Protein AF-A0A8B8PL65-F1 (afdb_monomer)

Secondary structure (DSSP, 8-state):
------THHHHHHHHHHHHHHHHHHHHHH------------------------------------HHHHHHHHHHHHHHHHHHHHHHHHHHHHHHHHHHHHHH-TT---TT--HHHHHHHHHHHHHHHHHHHHHHHHHHHHHHHHHHHHHHHHHHHHHHHHHHHHHHHS--

Solvent-accessible surface area (backbone atoms only — not comparable to full-atom values): 10670 Å² total; per-residue (Å²): 140,77,88,74,77,60,69,74,67,55,54,54,56,52,51,50,52,52,50,52,52,52,56,54,56,56,63,71,76,70,72,84,89,79,84,90,83,88,83,90,82,82,84,87,84,87,79,86,74,89,72,90,68,91,74,79,86,71,86,70,91,67,92,72,59,77,66,60,58,56,51,51,48,55,53,48,51,54,51,51,52,50,53,51,52,52,50,54,53,53,48,55,52,50,53,50,52,51,53,52,40,73,71,35,84,86,60,81,55,98,79,64,48,73,69,52,47,54,50,52,43,52,53,49,51,55,52,50,50,54,50,50,52,54,51,49,54,50,50,53,52,52,50,52,52,50,52,55,49,50,52,54,52,48,55,51,52,52,55,51,52,54,50,57,55,56,68,63,74,77,117

Radius of gyration: 36.2 Å; Cα contacts (8 Å, |Δi|>4): 16; chains: 1; bounding box: 86×48×106 Å

Foldseek 3Di:
DDPPPDPVVVVVVVVVVVVVVVVVVVVVPPDDDDDDDDDDDDDDDDDDDPPPDDDDPPPDPDPDDPVVVVVCVVVVVVVVVVVVVVVVVVVVVVVVLVVLLVPQPVNPDPDQDSVNSVVSSVVSVVVVVVVVVVVVVVVVVVVVVVVVVVVVVVVVVVVVVVVVVVVVVPD

Structure (mmCIF, N/CA/C/O backbo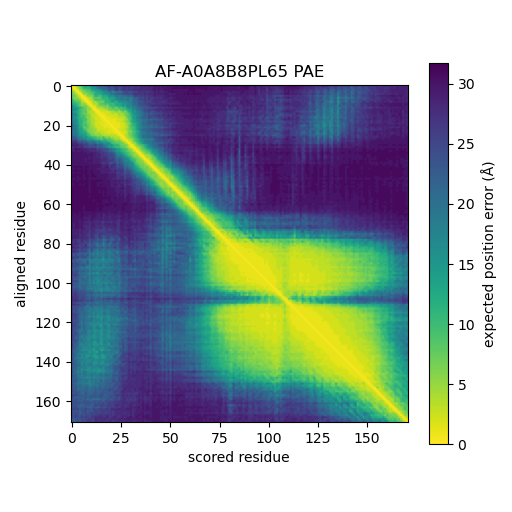ne):
data_AF-A0A8B8PL65-F1
#
_entry.id   AF-A0A8B8PL65-F1
#
loop_
_atom_site.group_PDB
_atom_site.id
_atom_site.type_symbol
_atom_site.label_atom_id
_atom_site.label_alt_id
_atom_site.label_comp_id
_atom_site.label_asym_id
_atom_site.label_entity_id
_atom_site.label_seq_id
_atom_site.pdbx_PDB_ins_code
_atom_site.Cartn_x
_atom_site.Cartn_y
_atom_site.Cartn_z
_atom_site.occupancy
_atom_site.B_iso_or_equiv
_atom_site.auth_seq_id
_atom_site.auth_comp_id
_atom_site.auth_asym_id
_atom_site.auth_atom_id
_atom_site.pdbx_PDB_model_num
ATOM 1 N N . MET A 1 1 ? -37.563 -5.711 6.684 1.00 35.53 1 MET A N 1
ATOM 2 C CA . MET A 1 1 ? -36.737 -6.791 6.113 1.00 35.53 1 MET A CA 1
ATOM 3 C C . MET A 1 1 ? -35.387 -6.173 5.809 1.00 35.53 1 MET A C 1
ATOM 5 O O . MET A 1 1 ? -35.224 -5.593 4.748 1.00 35.53 1 MET A O 1
ATOM 9 N N . ALA A 1 2 ? -34.511 -6.121 6.809 1.00 40.31 2 ALA A N 1
ATOM 10 C CA . ALA A 1 2 ? -33.118 -5.750 6.602 1.00 40.31 2 ALA A CA 1
ATOM 11 C C . ALA A 1 2 ? -32.375 -7.071 6.413 1.00 40.31 2 ALA A C 1
ATOM 13 O O . ALA A 1 2 ? -32.545 -7.960 7.246 1.00 40.31 2 ALA A O 1
ATOM 14 N N . ASP A 1 3 ? -31.651 -7.209 5.305 1.00 45.59 3 ASP A N 1
ATOM 15 C CA . ASP A 1 3 ? -30.748 -8.331 5.068 1.00 45.59 3 ASP A CA 1
ATOM 16 C C . ASP A 1 3 ? -29.661 -8.294 6.145 1.00 45.59 3 ASP A C 1
ATOM 18 O O . ASP A 1 3 ? -28.673 -7.563 6.052 1.00 45.59 3 ASP A O 1
ATOM 22 N N . THR A 1 4 ? -29.902 -9.030 7.227 1.00 47.75 4 THR A N 1
ATOM 23 C CA . THR A 1 4 ? -28.899 -9.363 8.228 1.00 47.75 4 THR A CA 1
ATOM 24 C C . THR A 1 4 ? -27.895 -10.268 7.536 1.00 47.75 4 THR A C 1
ATOM 26 O O . THR A 1 4 ? -28.154 -11.450 7.331 1.00 47.75 4 THR A O 1
ATOM 29 N N . ILE A 1 5 ? -26.776 -9.685 7.115 1.00 51.28 5 ILE A N 1
ATOM 30 C CA . ILE A 1 5 ? -25.614 -10.450 6.678 1.00 51.28 5 ILE A CA 1
ATOM 31 C C . ILE A 1 5 ? -25.152 -11.243 7.898 1.00 51.28 5 ILE A C 1
ATOM 33 O O . ILE A 1 5 ? -24.811 -10.657 8.927 1.00 51.28 5 ILE A O 1
ATOM 37 N N . ASP A 1 6 ? -25.241 -12.562 7.780 1.00 48.56 6 ASP A N 1
ATOM 38 C CA . ASP A 1 6 ? -24.923 -13.510 8.837 1.00 48.56 6 ASP A CA 1
ATOM 39 C C . ASP A 1 6 ? -23.436 -13.375 9.224 1.00 48.56 6 ASP A C 1
ATOM 41 O O . ASP A 1 6 ? -22.571 -13.544 8.356 1.00 48.56 6 ASP A O 1
ATOM 45 N N . PRO A 1 7 ? -23.107 -13.015 10.480 1.00 54.47 7 PRO A N 1
ATOM 46 C CA . PRO A 1 7 ? -21.726 -12.825 10.919 1.00 54.47 7 PRO A CA 1
ATOM 47 C C . PRO A 1 7 ? -20.872 -14.097 10.797 1.00 54.47 7 PRO A C 1
ATOM 49 O O . PRO A 1 7 ? -19.666 -13.973 10.600 1.00 54.47 7 PRO A O 1
ATOM 52 N N . GLU A 1 8 ? -21.474 -15.295 10.800 1.00 52.28 8 GLU A N 1
ATOM 53 C CA . GLU A 1 8 ? -20.744 -16.557 10.577 1.00 52.28 8 GLU A CA 1
ATOM 54 C C . GLU A 1 8 ? -20.145 -16.661 9.162 1.00 52.28 8 GLU A C 1
ATOM 56 O O . GLU A 1 8 ? -19.114 -17.302 8.970 1.00 52.28 8 GLU A O 1
ATOM 61 N N . MET A 1 9 ? -20.744 -15.997 8.166 1.00 46.78 9 MET A N 1
ATOM 62 C CA . MET A 1 9 ? -20.316 -16.084 6.763 1.00 46.78 9 MET A CA 1
ATOM 63 C C . MET A 1 9 ? -19.071 -15.231 6.453 1.00 46.78 9 MET A C 1
ATOM 65 O O . MET A 1 9 ? -18.404 -15.447 5.443 1.00 46.78 9 MET A O 1
ATOM 69 N N . ILE A 1 10 ? -18.762 -14.246 7.305 1.00 53.41 10 ILE A N 1
ATOM 70 C CA . ILE A 1 10 ? -17.625 -13.321 7.140 1.00 53.41 10 ILE A CA 1
ATOM 71 C C . ILE A 1 10 ? -16.373 -13.863 7.842 1.00 53.41 10 ILE A C 1
ATOM 73 O O . ILE A 1 10 ? -15.255 -13.662 7.358 1.00 53.41 10 ILE A O 1
ATOM 77 N N . ASP A 1 11 ? -16.557 -14.581 8.950 1.00 54.59 11 ASP A N 1
ATOM 78 C CA . ASP A 1 11 ? -15.460 -15.216 9.682 1.00 54.59 11 ASP A CA 1
ATOM 79 C C . ASP A 1 11 ? -14.818 -16.348 8.861 1.00 54.59 11 ASP A C 1
ATOM 81 O O . ASP A 1 11 ? -13.593 -16.481 8.859 1.00 54.59 11 ASP A O 1
ATOM 85 N N . THR A 1 12 ? -15.599 -17.074 8.048 1.00 56.28 12 THR A N 1
ATOM 86 C CA . THR A 1 12 ? -15.067 -18.092 7.126 1.00 56.28 12 THR A CA 1
ATOM 87 C C . THR A 1 12 ? -14.188 -17.509 6.017 1.00 56.28 12 THR A C 1
ATOM 89 O O . THR A 1 12 ? -13.143 -18.077 5.714 1.00 56.28 12 THR A O 1
ATOM 92 N N . GLU A 1 13 ? -14.542 -16.353 5.440 1.00 59.72 13 GLU A N 1
ATOM 93 C CA . GLU A 1 13 ? -13.721 -15.730 4.385 1.00 59.72 13 GLU A CA 1
ATOM 94 C C . GLU A 1 13 ? -12.395 -15.176 4.932 1.00 59.72 13 GLU A C 1
ATOM 96 O O . GLU A 1 13 ? -11.374 -15.198 4.243 1.00 59.72 13 GLU A O 1
ATOM 101 N N . LEU A 1 14 ? -12.377 -14.680 6.173 1.00 59.41 14 LEU A N 1
ATOM 102 C CA . LEU A 1 14 ? -11.163 -14.149 6.798 1.00 59.41 14 LEU A CA 1
ATOM 103 C C . LEU A 1 14 ? -10.205 -15.257 7.240 1.00 59.41 14 LEU A C 1
ATOM 105 O O . LEU A 1 14 ? -9.000 -15.117 7.015 1.00 59.41 14 LEU A O 1
ATOM 109 N N . ASP A 1 15 ? -10.721 -16.354 7.795 1.00 67.94 15 ASP A N 1
ATOM 110 C CA . ASP A 1 15 ? -9.907 -17.526 8.116 1.00 67.94 15 ASP A CA 1
ATOM 111 C C . ASP A 1 15 ? -9.345 -18.178 6.846 1.00 67.94 15 ASP A C 1
ATOM 113 O O . ASP A 1 15 ? -8.156 -18.493 6.811 1.00 67.94 15 ASP A O 1
ATOM 117 N N . GLU A 1 16 ? -10.123 -18.274 5.760 1.00 72.12 16 GLU A N 1
ATOM 118 C CA . GLU A 1 16 ? -9.623 -18.748 4.462 1.00 72.12 16 GLU A CA 1
ATOM 119 C C . GLU A 1 16 ? -8.496 -17.856 3.916 1.00 72.12 16 GLU A C 1
ATOM 121 O O . GLU A 1 16 ? -7.467 -18.360 3.458 1.00 72.12 16 GLU A O 1
ATOM 126 N N . ILE A 1 17 ? -8.619 -16.527 4.018 1.00 71.06 17 ILE A N 1
ATOM 127 C CA . ILE A 1 17 ? -7.574 -15.589 3.572 1.00 71.06 17 ILE A CA 1
ATOM 128 C C . ILE A 1 17 ? -6.300 -15.723 4.421 1.00 71.06 17 ILE A C 1
ATOM 130 O O . ILE A 1 17 ? -5.190 -15.720 3.876 1.00 71.06 17 ILE A O 1
ATOM 134 N N . VAL A 1 18 ? -6.432 -15.856 5.743 1.00 74.81 18 VAL A N 1
ATOM 135 C CA . VAL A 1 18 ? -5.294 -16.041 6.659 1.00 74.81 18 VAL A CA 1
ATOM 136 C C . VAL A 1 18 ? -4.617 -17.392 6.419 1.00 74.81 18 VAL A C 1
ATOM 138 O O . VAL A 1 18 ? -3.386 -17.472 6.398 1.00 74.81 18 VAL A O 1
ATOM 141 N N . GLN A 1 19 ? -5.397 -18.440 6.164 1.00 73.56 19 GLN A N 1
ATOM 142 C CA . GLN A 1 19 ? -4.899 -19.786 5.904 1.00 73.56 19 GLN A CA 1
ATOM 143 C C . GLN A 1 19 ? -4.186 -19.875 4.544 1.00 73.56 19 GLN A C 1
ATOM 145 O O . GLN A 1 19 ? -3.091 -20.438 4.464 1.00 73.56 19 GLN A O 1
ATOM 150 N N . VAL A 1 20 ? -4.714 -19.225 3.500 1.00 76.19 20 VAL A N 1
ATOM 151 C CA . VAL A 1 20 ? -4.050 -19.101 2.188 1.00 76.19 20 VAL A CA 1
ATOM 152 C C . VAL A 1 20 ? -2.751 -18.294 2.295 1.00 76.19 20 VAL A C 1
ATOM 154 O O . VAL A 1 20 ? -1.735 -18.683 1.714 1.00 76.19 20 VAL A O 1
ATOM 157 N N . ALA A 1 21 ? -2.735 -17.209 3.075 1.00 74.31 21 ALA A N 1
ATOM 158 C CA . ALA A 1 21 ? -1.523 -16.425 3.314 1.00 74.31 21 ALA A CA 1
ATOM 159 C C . ALA A 1 21 ? -0.445 -17.233 4.065 1.00 74.31 21 ALA A C 1
ATOM 161 O O . ALA A 1 21 ? 0.731 -17.183 3.696 1.00 74.31 21 ALA A O 1
ATOM 162 N N . ALA A 1 22 ? -0.838 -18.032 5.062 1.00 74.25 22 ALA A N 1
ATOM 163 C CA . ALA A 1 22 ? 0.066 -18.925 5.786 1.00 74.25 22 ALA A CA 1
ATOM 164 C C . ALA A 1 22 ? 0.619 -20.053 4.891 1.00 74.25 22 ALA A C 1
ATOM 166 O O . ALA A 1 22 ? 1.800 -20.393 4.976 1.00 74.25 22 ALA A O 1
ATOM 167 N N . GLN A 1 23 ? -0.202 -20.602 3.990 1.00 74.31 23 GLN A N 1
ATOM 168 C CA . GLN A 1 23 ? 0.198 -21.666 3.065 1.00 74.31 23 GLN A CA 1
ATOM 169 C C . GLN A 1 23 ? 1.090 -21.174 1.914 1.00 74.31 23 GLN A C 1
ATOM 171 O O . GLN A 1 23 ? 1.908 -21.935 1.395 1.00 74.31 23 GLN A O 1
ATOM 176 N N . LEU A 1 24 ? 0.972 -19.903 1.521 1.00 71.81 24 LEU A N 1
ATOM 177 C CA . LEU A 1 24 ? 1.915 -19.253 0.606 1.00 71.81 24 LEU A CA 1
ATOM 178 C C . LEU A 1 24 ? 3.254 -18.953 1.293 1.00 71.81 24 LEU A C 1
ATOM 180 O O . LEU A 1 24 ? 4.300 -19.134 0.675 1.00 71.81 24 LEU A O 1
ATOM 184 N N . ALA A 1 25 ? 3.242 -18.556 2.570 1.00 67.44 25 ALA A N 1
ATOM 185 C CA . ALA A 1 25 ? 4.463 -18.306 3.336 1.00 67.44 25 ALA A CA 1
ATOM 186 C C . ALA A 1 25 ? 5.301 -19.585 3.544 1.00 67.44 25 ALA A C 1
ATOM 188 O O . ALA A 1 25 ? 6.520 -19.552 3.388 1.00 67.44 25 ALA A O 1
ATOM 189 N N . SER A 1 26 ? 4.662 -20.733 3.799 1.00 69.94 26 SER A N 1
ATOM 190 C CA . SER A 1 26 ? 5.361 -22.016 3.994 1.00 69.94 26 SER A CA 1
ATOM 191 C C . SER A 1 26 ? 5.942 -22.628 2.707 1.00 69.94 26 SER A C 1
ATOM 193 O O . SER A 1 26 ? 6.919 -23.380 2.755 1.00 69.94 26 SER A O 1
ATOM 195 N N . GLN A 1 27 ? 5.400 -22.277 1.535 1.00 66.00 27 GLN A N 1
ATOM 196 C CA . GLN A 1 27 ? 5.939 -22.701 0.234 1.00 66.00 27 GLN A CA 1
ATOM 197 C C . GLN A 1 27 ? 7.228 -21.962 -0.156 1.00 66.00 27 GLN A C 1
ATOM 199 O O . GLN A 1 27 ? 7.996 -22.465 -0.973 1.00 66.00 27 GLN A O 1
ATOM 204 N N . VAL A 1 28 ? 7.499 -20.793 0.433 1.00 59.38 28 VAL A N 1
ATOM 205 C CA . VAL A 1 28 ? 8.713 -20.010 0.144 1.00 59.38 28 VAL A CA 1
ATOM 206 C C . VAL A 1 28 ? 9.924 -20.518 0.941 1.00 59.38 28 VAL A C 1
ATOM 208 O O . VAL A 1 28 ? 11.052 -20.404 0.470 1.00 59.38 28 VAL A O 1
ATOM 211 N N . GLU A 1 29 ? 9.713 -21.143 2.104 1.00 56.72 29 GLU A N 1
ATOM 212 C CA . GLU A 1 29 ? 10.799 -21.602 2.989 1.00 56.72 29 GLU A CA 1
ATOM 213 C C . GLU A 1 29 ? 11.264 -23.050 2.734 1.00 56.72 29 GLU A C 1
ATOM 215 O O . GLU A 1 29 ? 12.303 -23.463 3.245 1.00 56.72 29 GLU A O 1
ATOM 220 N N . SER A 1 30 ? 10.542 -23.827 1.918 1.00 48.25 30 SER A N 1
ATOM 221 C CA . SER A 1 30 ? 10.781 -25.270 1.725 1.00 48.25 30 SER A CA 1
ATOM 222 C C . SER A 1 30 ? 11.486 -25.653 0.418 1.00 48.25 30 SER A C 1
ATOM 224 O O . SER A 1 30 ? 11.445 -26.815 0.019 1.00 48.25 30 SER A O 1
ATOM 226 N N . SER A 1 31 ? 12.186 -24.726 -0.243 1.00 41.69 31 SER A N 1
ATOM 227 C CA . SER A 1 31 ? 12.947 -25.041 -1.460 1.00 41.69 31 SER A CA 1
ATOM 228 C C . SER A 1 31 ? 14.460 -25.128 -1.199 1.00 41.69 31 SER A C 1
ATOM 230 O O . SER A 1 31 ? 15.147 -24.106 -1.250 1.00 41.69 31 SER A O 1
ATOM 232 N N . PRO A 1 32 ? 15.029 -26.327 -0.958 1.00 47.78 32 PRO A N 1
ATOM 233 C CA . PRO A 1 32 ? 16.460 -26.550 -1.063 1.00 47.78 32 PRO A CA 1
ATOM 234 C C . PRO A 1 32 ? 16.777 -26.900 -2.521 1.00 47.78 32 PRO A C 1
ATOM 236 O O . PRO A 1 32 ? 16.481 -27.997 -2.981 1.00 47.78 32 PRO A O 1
ATOM 239 N N . HIS A 1 33 ? 17.384 -25.988 -3.275 1.00 39.25 33 HIS A N 1
ATOM 240 C CA . HIS A 1 33 ? 17.968 -26.337 -4.573 1.00 39.25 33 HIS A CA 1
ATOM 241 C C . HIS A 1 33 ? 19.493 -26.355 -4.448 1.00 39.25 33 HIS A C 1
ATOM 243 O O . HIS A 1 33 ? 20.161 -25.356 -4.702 1.00 39.25 33 HIS A O 1
ATOM 249 N N . SER A 1 34 ? 20.040 -27.514 -4.061 1.00 42.19 34 SER A N 1
ATOM 250 C CA . SER A 1 34 ? 21.444 -27.867 -4.292 1.00 42.19 34 SER A CA 1
ATOM 251 C C . SER A 1 34 ? 21.566 -29.200 -5.045 1.00 42.19 34 SER A C 1
ATOM 253 O O . SER A 1 34 ? 21.335 -30.259 -4.473 1.00 42.19 34 SER A O 1
ATOM 255 N N . ASN A 1 35 ? 22.000 -29.072 -6.303 1.00 40.91 35 ASN A N 1
ATOM 256 C CA . ASN A 1 35 ? 22.832 -29.957 -7.133 1.00 40.91 35 ASN A CA 1
ATOM 257 C C . ASN A 1 35 ? 22.349 -31.355 -7.582 1.00 40.91 35 ASN A C 1
ATOM 259 O O . ASN A 1 35 ? 22.455 -32.325 -6.846 1.00 40.91 35 ASN A O 1
ATOM 263 N N . GLY A 1 36 ? 22.093 -31.455 -8.896 1.00 36.88 36 GLY A N 1
ATOM 264 C CA . GLY A 1 36 ? 22.976 -32.194 -9.812 1.00 36.88 36 GLY A CA 1
ATOM 265 C C . GLY A 1 36 ? 22.539 -33.594 -10.247 1.00 36.88 36 GLY A C 1
ATOM 266 O O . GLY A 1 36 ? 22.702 -34.540 -9.493 1.00 36.88 36 GLY A O 1
ATOM 267 N N . GLU A 1 37 ? 22.161 -33.738 -11.521 1.00 40.81 37 GLU A N 1
ATOM 268 C CA . GLU A 1 37 ? 2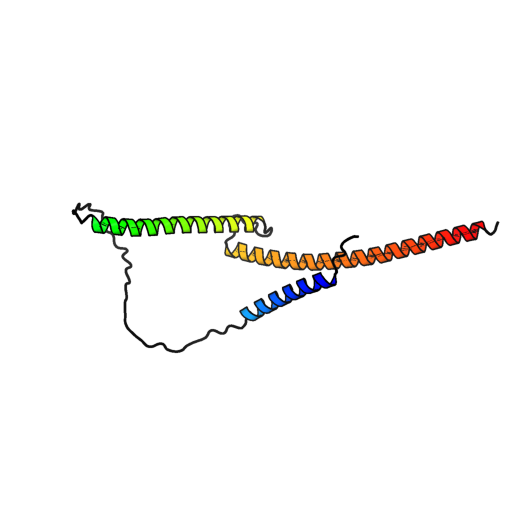2.370 -34.978 -12.279 1.00 40.81 37 GLU A CA 1
ATOM 269 C C . GLU A 1 37 ? 22.633 -34.671 -13.763 1.00 40.81 37 GLU A C 1
ATOM 271 O O . GLU A 1 37 ? 22.095 -33.730 -14.347 1.00 40.81 37 GLU A O 1
ATOM 276 N N . GLN A 1 38 ? 23.569 -35.437 -14.317 1.00 45.72 38 GLN A N 1
ATOM 277 C CA . GLN A 1 38 ? 24.244 -35.256 -15.597 1.00 45.72 38 GLN A CA 1
ATOM 278 C C . GLN A 1 38 ? 23.309 -35.439 -16.798 1.00 45.72 38 GLN A C 1
ATOM 280 O O . GLN A 1 38 ? 22.677 -36.480 -16.947 1.00 45.72 38 GLN A O 1
ATOM 285 N N . ALA A 1 39 ? 23.361 -34.496 -17.738 1.00 46.91 39 ALA A N 1
ATOM 286 C CA . ALA A 1 39 ? 23.041 -34.752 -19.137 1.00 46.91 39 ALA A CA 1
ATOM 287 C C . ALA A 1 39 ? 24.326 -34.573 -19.956 1.00 46.91 39 ALA A C 1
ATOM 289 O O . ALA A 1 39 ? 24.767 -33.457 -20.223 1.00 46.91 39 ALA A O 1
ATOM 290 N N . GLN A 1 40 ? 24.965 -35.693 -20.297 1.00 47.16 40 GLN A N 1
ATOM 291 C CA . GLN A 1 40 ? 25.987 -35.751 -21.338 1.00 47.16 40 GLN A CA 1
ATOM 292 C C . GLN A 1 40 ? 25.298 -35.961 -22.691 1.00 47.16 40 GLN A C 1
ATOM 294 O O . GLN A 1 40 ? 24.618 -36.968 -22.866 1.00 47.16 40 GLN A O 1
ATOM 299 N N . SER A 1 41 ? 25.482 -35.010 -23.610 1.00 42.75 41 SER A N 1
ATOM 300 C CA . SER A 1 41 ? 25.325 -35.090 -25.079 1.00 42.75 41 SER A CA 1
ATOM 301 C C . SER A 1 41 ? 25.268 -33.631 -25.561 1.00 42.75 41 SER A C 1
ATOM 303 O O . SER A 1 41 ? 24.271 -32.959 -25.331 1.00 42.75 41 SER A O 1
ATOM 305 N N . SER A 1 42 ? 26.374 -32.970 -25.899 1.00 50.28 42 SER A N 1
ATOM 306 C CA . SER A 1 42 ? 27.333 -33.144 -27.006 1.00 50.28 42 SER A CA 1
ATOM 307 C C . SER A 1 42 ? 27.143 -32.004 -28.014 1.00 50.28 42 SER A C 1
ATOM 309 O O . SER A 1 42 ? 26.060 -31.837 -28.561 1.00 50.28 42 SER A O 1
ATOM 311 N N . GLU A 1 43 ? 28.244 -31.280 -28.232 1.00 56.12 43 GLU A N 1
ATOM 312 C CA . GLU A 1 43 ? 28.596 -30.555 -29.463 1.00 56.12 43 GLU A CA 1
ATOM 313 C C . GLU A 1 43 ? 27.966 -29.165 -29.693 1.00 56.12 43 GLU A C 1
ATOM 315 O O . GLU A 1 43 ? 26.874 -28.999 -30.220 1.00 56.12 43 GLU A O 1
ATOM 320 N N . GLU A 1 44 ? 28.734 -28.164 -29.247 1.00 59.34 44 GLU A N 1
ATOM 321 C CA . GLU A 1 44 ? 29.204 -26.996 -30.011 1.00 59.34 44 GLU A CA 1
ATOM 322 C C . GLU A 1 44 ? 28.257 -26.328 -31.026 1.00 59.34 44 GLU A C 1
ATOM 324 O O . GLU A 1 44 ? 28.092 -26.793 -32.145 1.00 59.34 44 GLU A O 1
ATOM 329 N N . ASP A 1 45 ? 27.805 -25.119 -30.679 1.00 51.25 45 ASP A N 1
ATOM 330 C CA . ASP A 1 45 ? 27.787 -23.993 -31.622 1.00 51.25 45 ASP A CA 1
ATOM 331 C C . ASP A 1 45 ? 27.995 -22.684 -30.839 1.00 51.25 45 ASP A C 1
ATOM 333 O O . ASP A 1 45 ? 27.068 -22.041 -30.339 1.00 51.25 45 ASP A O 1
ATOM 337 N N . ASN A 1 46 ? 29.270 -22.317 -30.686 1.00 56.75 46 ASN A N 1
ATOM 338 C CA . ASN A 1 46 ? 29.688 -20.982 -30.275 1.00 56.75 46 ASN A CA 1
ATOM 339 C C . ASN A 1 46 ? 29.421 -20.010 -31.435 1.00 56.75 46 ASN A C 1
ATOM 341 O O . ASN A 1 46 ? 30.105 -20.065 -32.454 1.00 56.75 46 ASN A O 1
ATOM 345 N N . MET A 1 47 ? 28.499 -19.063 -31.261 1.00 64.75 47 MET A N 1
ATOM 346 C CA . MET A 1 47 ? 28.599 -17.768 -31.943 1.00 64.75 47 MET A CA 1
ATOM 347 C C . MET A 1 47 ? 28.609 -16.666 -30.900 1.00 64.75 47 MET A C 1
ATOM 349 O O . MET A 1 47 ? 27.598 -16.031 -30.601 1.00 64.75 47 MET A O 1
ATOM 353 N N . ASP A 1 48 ? 29.804 -16.485 -30.357 1.00 54.78 48 ASP A N 1
ATOM 354 C CA . ASP A 1 48 ? 30.245 -15.211 -29.832 1.00 54.78 48 ASP A CA 1
ATOM 355 C C . ASP A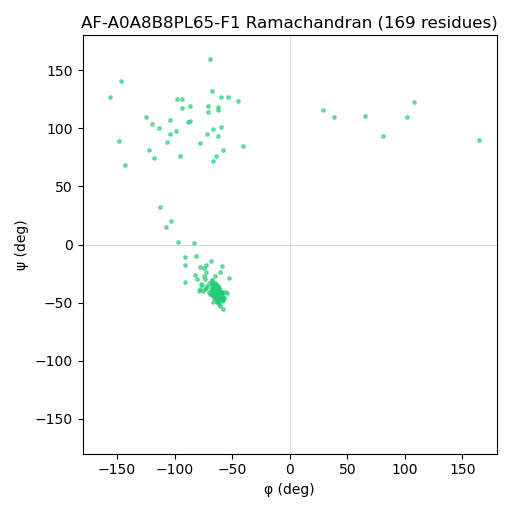 1 48 ? 30.489 -14.284 -31.032 1.00 54.78 48 ASP A C 1
ATOM 357 O O . ASP A 1 48 ? 31.263 -14.597 -31.939 1.00 54.78 48 ASP A O 1
ATOM 361 N N . THR A 1 49 ? 29.757 -13.181 -31.091 1.00 59.50 49 THR A N 1
ATOM 362 C CA . THR A 1 49 ? 30.090 -12.053 -31.964 1.00 59.50 49 THR A CA 1
ATOM 363 C C . THR A 1 49 ? 29.746 -10.782 -31.206 1.00 59.50 49 THR A C 1
ATOM 365 O O . THR A 1 49 ? 28.816 -10.043 -31.527 1.00 59.50 49 THR 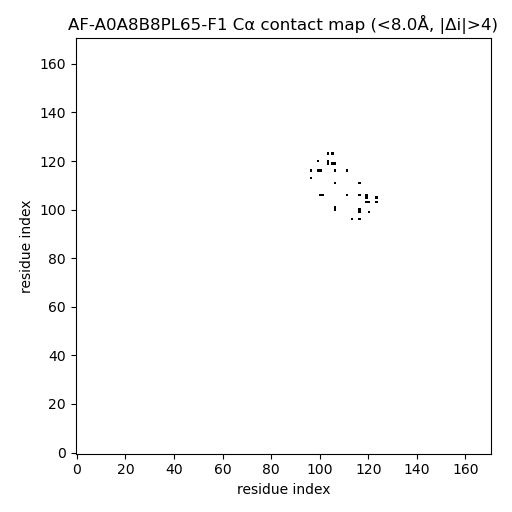A O 1
ATOM 368 N N . ASP A 1 50 ? 30.528 -10.541 -30.157 1.00 54.38 50 ASP A N 1
ATOM 369 C CA . ASP A 1 50 ? 30.993 -9.187 -29.894 1.00 54.38 50 ASP A CA 1
ATOM 370 C C . ASP A 1 50 ? 31.805 -8.739 -31.119 1.00 54.38 50 ASP A C 1
ATOM 372 O O . ASP A 1 50 ? 32.947 -9.136 -31.335 1.00 54.38 50 ASP A O 1
ATOM 376 N N . SER A 1 51 ? 31.172 -7.940 -31.972 1.00 50.09 51 SER A N 1
ATOM 377 C CA . SER A 1 51 ? 31.880 -7.050 -32.889 1.00 50.09 51 SER A CA 1
ATOM 378 C C . SER A 1 51 ? 31.494 -5.624 -32.532 1.00 50.09 51 SER A C 1
ATOM 380 O O . SER A 1 51 ? 30.701 -4.980 -33.215 1.00 50.09 51 SER A O 1
ATOM 382 N N . ASP A 1 52 ? 32.059 -5.161 -31.419 1.00 61.12 52 ASP A N 1
ATOM 383 C CA . ASP A 1 52 ? 32.579 -3.802 -31.365 1.00 61.12 52 ASP A CA 1
ATOM 384 C C . ASP A 1 52 ? 33.847 -3.799 -32.225 1.00 61.12 52 ASP A C 1
ATOM 386 O O . ASP A 1 52 ? 34.905 -4.207 -31.763 1.00 61.12 52 ASP A O 1
ATOM 390 N N . GLU A 1 53 ? 33.726 -3.405 -33.491 1.00 58.50 53 GLU A N 1
ATOM 391 C CA . GLU A 1 53 ? 34.845 -2.904 -34.291 1.00 58.50 53 GLU A CA 1
ATOM 392 C C . GLU A 1 53 ? 34.284 -2.018 -35.412 1.00 58.50 53 GLU A C 1
ATOM 394 O O . GLU A 1 53 ? 33.340 -2.380 -36.118 1.00 58.50 53 GLU A O 1
ATOM 399 N N . ASP A 1 54 ? 34.827 -0.804 -35.478 1.00 56.44 54 ASP A N 1
ATOM 400 C CA . ASP A 1 54 ? 34.449 0.290 -36.363 1.00 56.44 54 ASP A CA 1
ATOM 401 C C . ASP A 1 54 ? 34.433 -0.124 -37.840 1.00 56.44 54 ASP A C 1
ATOM 403 O O . ASP A 1 54 ? 35.447 -0.564 -38.380 1.00 56.44 54 ASP A O 1
ATOM 407 N N . ASP A 1 55 ? 33.317 0.124 -38.527 1.00 55.72 55 ASP A N 1
ATOM 408 C CA . ASP A 1 55 ? 33.299 0.176 -39.987 1.00 55.72 55 ASP A CA 1
ATOM 409 C C . ASP A 1 55 ? 32.831 1.570 -40.412 1.00 55.72 55 ASP A C 1
ATOM 411 O O . ASP A 1 55 ? 31.652 1.935 -40.326 1.00 55.72 55 ASP A O 1
ATOM 415 N N . ASP A 1 56 ? 33.811 2.371 -40.834 1.00 51.00 56 ASP A N 1
ATOM 416 C CA . ASP A 1 56 ? 33.618 3.591 -41.600 1.00 51.00 56 ASP A CA 1
ATOM 417 C C . ASP A 1 56 ? 32.592 3.332 -42.714 1.00 51.00 56 ASP A C 1
ATOM 419 O O . ASP A 1 56 ? 32.801 2.482 -43.583 1.00 51.00 56 ASP A O 1
ATOM 423 N N . ASP A 1 57 ? 31.511 4.116 -42.746 1.00 52.19 57 ASP A N 1
ATOM 424 C CA . ASP A 1 57 ? 30.575 4.184 -43.872 1.00 52.19 57 ASP A CA 1
ATOM 425 C C . ASP A 1 57 ? 31.279 4.790 -45.101 1.00 52.19 57 ASP A C 1
ATOM 427 O O . ASP A 1 57 ? 31.046 5.924 -45.528 1.00 52.19 57 ASP A O 1
ATOM 431 N N . ARG A 1 58 ? 32.185 4.019 -45.706 1.00 52.41 58 ARG A N 1
ATOM 432 C CA . ARG A 1 58 ? 32.563 4.191 -47.101 1.00 52.41 58 ARG A CA 1
ATOM 433 C C . ARG A 1 58 ? 31.459 3.568 -47.927 1.00 52.41 58 ARG A C 1
ATOM 435 O O . ARG A 1 58 ? 31.526 2.404 -48.311 1.00 52.41 58 ARG A O 1
ATOM 442 N N . SER A 1 59 ? 30.456 4.394 -48.202 1.00 58.00 59 SER A N 1
ATOM 443 C CA . SER A 1 59 ? 29.408 4.199 -49.200 1.00 58.00 59 SER A CA 1
ATOM 444 C C . SER A 1 59 ? 29.937 3.593 -50.512 1.00 58.00 59 SER A C 1
ATOM 446 O O . SER A 1 59 ? 30.215 4.280 -51.494 1.00 58.00 59 SER A O 1
ATOM 448 N N . ASN A 1 60 ? 30.041 2.265 -50.559 1.00 49.28 60 ASN A N 1
ATOM 449 C CA . ASN A 1 60 ? 30.297 1.530 -51.784 1.00 49.28 60 ASN A CA 1
ATOM 450 C C . ASN A 1 60 ? 28.963 0.997 -52.296 1.00 49.28 60 ASN A C 1
ATOM 452 O O . ASN A 1 60 ? 28.434 -0.019 -51.838 1.00 49.28 60 ASN A O 1
ATOM 456 N N . HIS A 1 61 ? 28.402 1.750 -53.237 1.00 60.72 61 HIS A N 1
ATOM 457 C CA . HIS A 1 61 ? 27.194 1.432 -53.980 1.00 60.72 61 HIS A CA 1
ATOM 458 C C . HIS A 1 61 ? 27.413 0.174 -54.833 1.00 60.72 61 HIS A C 1
ATOM 460 O O . HIS A 1 61 ? 27.598 0.247 -56.046 1.00 60.72 61 HIS A O 1
ATOM 466 N N . SER A 1 62 ? 27.393 -1.003 -54.204 1.00 53.84 62 SER A N 1
ATOM 467 C CA . SER A 1 62 ? 27.335 -2.266 -54.929 1.00 53.84 62 SER A CA 1
ATOM 468 C C . SER A 1 62 ? 25.879 -2.702 -55.057 1.00 53.84 62 SER A C 1
ATOM 470 O O . SER A 1 62 ? 25.148 -2.915 -54.087 1.00 53.84 62 SER A O 1
ATOM 472 N N . ASN A 1 63 ? 25.443 -2.770 -56.311 1.00 60.06 63 ASN A N 1
ATOM 473 C CA . ASN A 1 63 ? 24.147 -3.256 -56.756 1.00 60.06 63 ASN A CA 1
ATOM 474 C C . ASN A 1 63 ? 23.922 -4.705 -56.290 1.00 60.06 63 ASN A C 1
ATOM 476 O O . ASN A 1 63 ? 24.102 -5.653 -57.049 1.00 60.06 63 ASN A O 1
ATOM 480 N N . SER A 1 64 ? 23.499 -4.890 -55.039 1.00 49.12 64 SER A N 1
ATOM 481 C CA . SER A 1 64 ? 23.106 -6.196 -54.518 1.00 49.12 64 SER A CA 1
ATOM 482 C C . SER A 1 64 ? 21.584 -6.295 -54.437 1.00 49.12 64 SER A C 1
ATOM 484 O O . SER A 1 64 ? 20.901 -5.602 -53.674 1.00 49.12 64 SER A O 1
ATOM 486 N N . THR A 1 65 ? 21.081 -7.093 -55.376 1.00 55.75 65 THR A N 1
ATOM 487 C CA . THR A 1 65 ? 19.867 -7.920 -55.374 1.00 55.75 65 THR A CA 1
ATOM 488 C C . THR A 1 65 ? 18.674 -7.453 -54.512 1.00 55.75 65 THR A C 1
ATOM 490 O O . THR A 1 65 ? 18.672 -7.448 -53.281 1.00 55.75 65 THR A O 1
ATOM 493 N N . ASN A 1 66 ? 17.569 -7.137 -55.194 1.00 57.88 66 ASN A N 1
ATOM 494 C CA . ASN A 1 66 ? 16.295 -6.687 -54.608 1.00 57.88 66 ASN A CA 1
ATOM 495 C C . ASN A 1 66 ? 15.658 -7.695 -53.619 1.00 57.88 66 ASN A C 1
ATOM 497 O O . ASN A 1 66 ? 14.808 -7.331 -52.805 1.00 57.88 66 ASN A O 1
ATOM 501 N N . SER A 1 67 ? 16.068 -8.965 -53.666 1.00 58.62 67 SER A N 1
ATOM 502 C CA . SER A 1 67 ? 15.520 -10.053 -52.846 1.00 58.62 67 SER A CA 1
ATOM 503 C C . SER A 1 67 ? 16.021 -10.034 -51.395 1.00 58.62 67 SER A C 1
ATOM 505 O O . SER A 1 67 ? 15.254 -10.323 -50.475 1.00 58.62 67 SER A O 1
ATOM 507 N N . THR A 1 68 ? 17.268 -9.625 -51.160 1.00 55.59 68 THR A N 1
ATOM 508 C CA . THR A 1 68 ? 17.903 -9.573 -49.828 1.00 55.59 68 THR A CA 1
ATOM 509 C C . THR A 1 68 ? 17.430 -8.349 -49.044 1.00 55.59 68 THR A C 1
ATOM 511 O O . THR A 1 68 ? 17.074 -8.464 -47.871 1.00 55.59 68 THR A O 1
ATOM 514 N N . ARG A 1 69 ? 17.255 -7.204 -49.723 1.00 55.47 69 ARG A N 1
ATOM 515 C CA . AR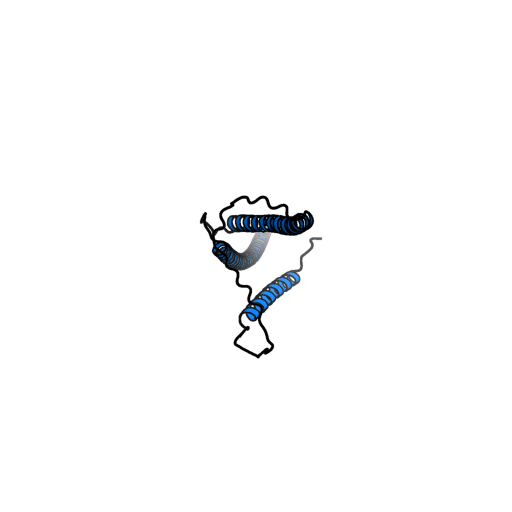G A 1 69 ? 16.629 -5.992 -49.157 1.00 55.47 69 ARG A CA 1
ATOM 516 C C . ARG A 1 69 ? 15.172 -6.210 -48.735 1.00 55.47 69 ARG A C 1
ATOM 518 O O . ARG A 1 69 ? 14.752 -5.700 -47.700 1.00 55.47 69 ARG A O 1
ATOM 525 N N . LYS A 1 70 ? 14.406 -7.018 -49.479 1.00 55.25 70 LYS A N 1
ATOM 526 C CA . LYS A 1 70 ? 13.001 -7.343 -49.156 1.00 55.25 70 LYS A CA 1
ATOM 527 C C . LYS A 1 70 ? 12.854 -8.311 -47.973 1.00 55.25 70 LYS A C 1
ATOM 529 O O . LYS A 1 70 ? 11.855 -8.265 -47.256 1.00 55.25 70 LYS A O 1
ATOM 534 N N . ARG A 1 71 ? 13.830 -9.199 -47.750 1.00 55.62 71 ARG A N 1
ATOM 535 C CA . ARG A 1 71 ? 13.843 -10.082 -46.570 1.00 55.62 71 ARG A CA 1
ATOM 536 C C . ARG A 1 71 ? 14.324 -9.356 -45.315 1.00 55.62 71 ARG A C 1
ATOM 538 O O . ARG A 1 71 ? 13.696 -9.530 -44.272 1.00 55.62 71 ARG A O 1
ATOM 545 N N . LEU A 1 72 ? 15.345 -8.504 -45.441 1.00 56.81 72 LEU A N 1
ATOM 546 C CA . LEU A 1 72 ? 15.860 -7.673 -44.350 1.00 56.81 72 LEU A CA 1
ATOM 547 C C . LEU A 1 72 ? 14.851 -6.599 -43.908 1.00 56.81 72 LEU A C 1
ATOM 549 O O . LEU A 1 72 ? 14.715 -6.331 -42.719 1.00 56.81 72 LEU A O 1
ATOM 553 N N . SER A 1 73 ? 14.057 -6.049 -44.834 1.00 59.44 73 SER A N 1
ATOM 554 C CA . SER A 1 73 ? 12.967 -5.131 -44.481 1.00 59.44 73 SER A CA 1
ATOM 555 C C . SER A 1 73 ? 11.849 -5.828 -43.701 1.00 59.44 73 SER A C 1
ATOM 557 O O . SER A 1 73 ? 11.325 -5.262 -42.748 1.00 59.44 73 SER A O 1
ATOM 559 N N . LYS A 1 74 ? 11.508 -7.083 -44.025 1.00 62.09 74 LYS A N 1
ATOM 560 C CA . LYS A 1 74 ? 10.460 -7.832 -43.310 1.00 62.09 74 LYS A CA 1
ATOM 561 C C . LYS A 1 74 ? 10.893 -8.252 -41.900 1.00 62.09 74 LYS A C 1
ATOM 563 O O . LYS A 1 74 ? 10.062 -8.243 -40.994 1.00 62.09 74 LYS A O 1
ATOM 568 N N . THR A 1 75 ? 12.161 -8.607 -41.685 1.00 69.12 75 THR A N 1
ATOM 569 C CA . THR A 1 75 ? 12.711 -8.865 -40.339 1.00 69.12 75 THR A CA 1
ATOM 570 C C . THR A 1 75 ? 12.922 -7.569 -39.555 1.00 69.12 75 THR A C 1
ATOM 572 O O . THR A 1 75 ? 12.587 -7.521 -38.373 1.00 69.12 75 THR A O 1
ATOM 575 N N . GLY A 1 76 ? 13.358 -6.494 -40.217 1.00 67.38 76 GLY A N 1
ATOM 576 C CA . GLY A 1 76 ? 13.480 -5.154 -39.640 1.00 67.38 76 GLY A CA 1
ATOM 577 C C . GLY A 1 76 ? 12.143 -4.572 -39.173 1.00 67.38 76 GLY A C 1
ATOM 578 O O . GLY A 1 76 ? 12.059 -4.076 -38.055 1.00 67.38 76 GLY A O 1
ATOM 579 N N . ILE A 1 77 ? 11.072 -4.718 -39.964 1.00 70.12 77 ILE A N 1
ATOM 580 C CA . ILE A 1 77 ? 9.706 -4.310 -39.585 1.00 70.12 77 ILE A CA 1
ATOM 581 C C . ILE A 1 77 ? 9.197 -5.123 -38.385 1.00 70.12 77 ILE A C 1
ATOM 583 O O . ILE A 1 77 ? 8.582 -4.572 -37.477 1.00 70.12 77 ILE A O 1
ATOM 587 N N . LYS A 1 78 ? 9.473 -6.434 -38.337 1.00 78.38 78 LYS A N 1
ATOM 588 C CA . LYS A 1 78 ? 9.106 -7.270 -37.180 1.00 78.38 78 LYS A CA 1
ATOM 589 C C . LYS A 1 78 ? 9.844 -6.833 -35.911 1.00 78.38 78 LYS A C 1
ATOM 591 O O . LYS A 1 78 ? 9.225 -6.738 -34.853 1.00 78.38 78 LYS A O 1
ATOM 596 N N . ARG A 1 79 ? 11.140 -6.523 -36.020 1.00 80.94 79 ARG A N 1
ATOM 597 C CA . ARG A 1 79 ? 11.971 -6.047 -34.904 1.00 80.94 79 ARG A CA 1
ATOM 598 C C . ARG A 1 79 ? 11.554 -4.650 -34.437 1.00 80.94 79 ARG A C 1
ATOM 600 O O . ARG A 1 79 ? 11.449 -4.418 -33.236 1.00 80.94 79 ARG A O 1
ATOM 607 N N . SER A 1 80 ? 11.250 -3.736 -35.359 1.00 81.56 80 SER A N 1
ATOM 608 C CA . SER A 1 80 ? 10.784 -2.387 -35.019 1.00 81.56 80 SER A CA 1
ATOM 609 C C . SER A 1 80 ? 9.405 -2.413 -34.359 1.00 81.56 80 SER A C 1
ATOM 611 O O . SER A 1 80 ? 9.220 -1.780 -33.322 1.00 81.56 80 SER A O 1
ATOM 613 N N . HIS A 1 81 ? 8.467 -3.209 -34.881 1.00 88.62 81 HIS A N 1
ATOM 614 C CA . HIS A 1 81 ? 7.147 -3.394 -34.279 1.00 88.62 81 HIS A CA 1
ATOM 615 C C . HIS A 1 81 ? 7.244 -3.969 -32.859 1.00 88.62 81 HIS A C 1
ATOM 617 O O . HIS A 1 81 ? 6.611 -3.456 -31.936 1.00 88.62 81 HIS A O 1
ATOM 623 N N . HIS A 1 82 ? 8.093 -4.981 -32.656 1.00 94.00 82 HIS A N 1
ATOM 624 C CA . HIS A 1 82 ? 8.365 -5.528 -31.328 1.00 94.00 82 HIS A CA 1
ATOM 625 C C . HIS A 1 82 ? 8.913 -4.458 -30.362 1.00 94.00 82 HIS A C 1
ATOM 627 O O . HIS A 1 82 ? 8.416 -4.315 -29.246 1.00 94.00 82 HIS A O 1
ATOM 633 N N . ASN A 1 83 ? 9.867 -3.633 -30.806 1.00 93.69 83 ASN A N 1
ATOM 634 C CA . ASN A 1 83 ? 10.428 -2.545 -29.996 1.00 93.69 83 ASN A CA 1
ATOM 635 C C . ASN A 1 83 ? 9.384 -1.486 -29.605 1.00 93.69 83 ASN A C 1
ATOM 637 O O . ASN A 1 83 ? 9.449 -0.927 -28.505 1.00 93.69 83 ASN A O 1
ATOM 641 N N . VAL A 1 84 ? 8.427 -1.203 -30.492 1.00 94.00 84 VAL A N 1
ATOM 642 C CA . VAL A 1 84 ? 7.309 -0.289 -30.219 1.00 94.00 84 VAL A CA 1
ATOM 643 C C . VAL A 1 84 ? 6.391 -0.867 -29.144 1.00 94.00 84 VAL A C 1
ATOM 645 O O . VAL A 1 84 ? 6.091 -0.177 -28.166 1.00 94.00 84 VAL A O 1
ATOM 648 N N . LEU A 1 85 ? 5.982 -2.131 -29.286 1.00 95.31 85 LEU A N 1
ATOM 649 C CA . LEU A 1 85 ? 5.121 -2.798 -28.307 1.00 95.31 85 LEU A CA 1
ATOM 650 C C . LEU A 1 85 ? 5.774 -2.862 -26.926 1.00 95.31 85 LEU A C 1
ATOM 652 O O . LEU A 1 85 ? 5.143 -2.516 -25.928 1.00 95.31 85 LEU A O 1
ATOM 656 N N . GLU A 1 86 ? 7.054 -3.218 -26.865 1.00 96.50 86 GLU A N 1
ATOM 657 C CA . GLU A 1 86 ? 7.763 -3.309 -25.593 1.00 96.50 86 GLU A CA 1
ATOM 658 C C . GLU A 1 86 ? 7.939 -1.929 -24.937 1.00 96.50 86 GLU A C 1
ATOM 660 O O . GLU A 1 86 ? 7.805 -1.786 -23.721 1.00 96.50 86 GLU A O 1
ATOM 665 N N . ARG A 1 87 ? 8.148 -0.864 -25.722 1.00 97.44 87 ARG A N 1
ATOM 666 C CA . ARG A 1 87 ? 8.147 0.508 -25.190 1.00 97.44 87 ARG A CA 1
ATOM 667 C C . ARG A 1 87 ? 6.791 0.876 -24.586 1.00 97.44 87 ARG A C 1
ATOM 669 O O . ARG A 1 87 ? 6.763 1.437 -23.492 1.00 97.44 87 ARG A O 1
ATOM 676 N N . LYS A 1 88 ? 5.684 0.529 -25.254 1.00 97.94 88 LYS A N 1
ATOM 677 C CA . LYS A 1 88 ? 4.328 0.730 -24.717 1.00 97.94 88 LYS A CA 1
ATOM 678 C C . LYS A 1 88 ? 4.149 -0.024 -23.397 1.00 97.94 88 LYS A C 1
ATOM 680 O O . LYS A 1 88 ? 3.696 0.575 -22.426 1.00 97.94 88 LYS A O 1
ATOM 685 N N . ARG A 1 89 ? 4.578 -1.289 -23.325 1.00 98.12 89 ARG A N 1
ATOM 686 C CA . ARG A 1 89 ? 4.539 -2.096 -22.093 1.00 98.12 89 ARG A CA 1
ATOM 687 C C . ARG A 1 89 ? 5.319 -1.438 -20.951 1.00 98.12 89 ARG A C 1
ATOM 689 O O . ARG A 1 89 ? 4.791 -1.293 -19.851 1.00 98.12 89 ARG A O 1
ATOM 696 N N . ARG A 1 90 ? 6.551 -0.985 -21.210 1.00 97.94 90 ARG A N 1
ATOM 697 C CA . ARG A 1 90 ? 7.384 -0.306 -20.201 1.00 97.94 90 ARG A CA 1
ATOM 698 C C . ARG A 1 90 ? 6.760 0.990 -19.688 1.00 97.94 90 ARG A C 1
ATOM 700 O O . ARG A 1 90 ? 6.877 1.268 -18.496 1.00 97.94 90 ARG A O 1
ATOM 707 N N . ASN A 1 91 ? 6.100 1.758 -20.555 1.00 98.12 91 ASN A N 1
ATOM 708 C CA . ASN A 1 91 ? 5.401 2.977 -20.149 1.00 98.12 91 ASN A CA 1
ATOM 709 C C . ASN A 1 91 ? 4.224 2.658 -19.220 1.00 98.12 91 ASN A C 1
ATOM 711 O O . ASN A 1 91 ? 4.146 3.238 -18.147 1.00 98.12 91 ASN A O 1
ATOM 715 N N . LEU A 1 92 ? 3.399 1.659 -19.554 1.00 98.00 92 LEU A N 1
ATOM 716 C CA . LEU A 1 92 ? 2.285 1.236 -18.692 1.00 98.00 92 LEU A CA 1
ATOM 717 C C . LEU A 1 92 ? 2.757 0.798 -17.299 1.00 98.00 92 LEU A C 1
ATOM 719 O O . LEU A 1 92 ? 2.146 1.143 -16.287 1.00 98.00 92 LEU A O 1
ATOM 723 N N . ILE A 1 93 ? 3.870 0.064 -17.233 1.00 97.19 93 ILE A N 1
ATOM 724 C CA . ILE A 1 93 ? 4.479 -0.329 -15.957 1.00 97.19 93 ILE A CA 1
ATOM 725 C C . ILE A 1 93 ? 4.965 0.904 -15.200 1.00 97.19 93 ILE A C 1
ATOM 727 O O . ILE A 1 93 ? 4.701 1.030 -14.008 1.00 97.19 93 ILE A O 1
ATOM 731 N N . LYS A 1 94 ? 5.654 1.829 -15.875 1.00 96.31 94 LYS A N 1
ATOM 732 C CA . LYS A 1 94 ? 6.117 3.078 -15.262 1.00 96.31 94 LYS A CA 1
ATOM 733 C C . LYS A 1 94 ? 4.947 3.875 -14.672 1.00 96.31 94 LYS A C 1
ATOM 735 O O . LYS A 1 94 ? 5.044 4.276 -13.519 1.00 96.31 94 LYS A O 1
ATOM 740 N N . ASP A 1 95 ? 3.852 4.017 -15.411 1.00 96.94 95 ASP A N 1
ATOM 741 C CA . ASP A 1 95 ? 2.652 4.724 -14.953 1.00 96.94 95 ASP A CA 1
ATOM 742 C C . ASP A 1 95 ? 2.015 4.027 -13.743 1.00 96.94 95 ASP A C 1
ATOM 744 O O . ASP A 1 95 ? 1.589 4.682 -12.793 1.00 96.94 95 ASP A O 1
ATOM 748 N N . SER A 1 96 ? 1.996 2.691 -13.739 1.00 97.19 96 SER A N 1
ATOM 749 C CA . SER A 1 96 ? 1.501 1.900 -12.606 1.00 97.19 96 SER A CA 1
ATOM 750 C C . SER A 1 96 ? 2.360 2.100 -11.351 1.00 97.19 96 SER A C 1
ATOM 752 O O . SER A 1 96 ? 1.819 2.260 -10.261 1.00 97.19 96 SER A O 1
ATOM 754 N N . PHE A 1 97 ? 3.690 2.166 -11.497 1.00 96.12 97 PHE A N 1
ATOM 755 C CA . PHE A 1 97 ? 4.606 2.483 -10.395 1.00 96.12 97 PHE A CA 1
ATOM 756 C C . PHE A 1 97 ? 4.432 3.915 -9.875 1.00 96.12 97 PHE A C 1
ATOM 758 O O . PHE A 1 97 ? 4.520 4.118 -8.667 1.00 96.12 97 PHE A O 1
ATOM 765 N N . SER A 1 98 ? 4.167 4.889 -10.752 1.00 93.56 98 SER A N 1
ATOM 766 C CA . SER A 1 98 ? 3.845 6.261 -10.337 1.00 93.56 98 SER A CA 1
ATOM 767 C C . SER A 1 98 ? 2.566 6.299 -9.500 1.00 93.56 98 SER A C 1
ATOM 769 O O . SER A 1 98 ? 2.592 6.800 -8.385 1.00 93.56 98 SER A O 1
ATOM 771 N N . LYS A 1 99 ? 1.482 5.668 -9.969 1.00 94.44 99 LYS A N 1
ATOM 772 C CA . LYS A 1 99 ? 0.223 5.589 -9.206 1.00 94.44 99 LYS A CA 1
ATOM 773 C C . LYS A 1 99 ? 0.396 4.888 -7.860 1.00 94.44 99 LYS A C 1
ATOM 775 O O . LYS A 1 99 ? -0.141 5.344 -6.859 1.00 94.44 99 LYS A O 1
ATOM 780 N N . LEU A 1 100 ? 1.142 3.780 -7.833 1.00 95.50 100 LEU A N 1
ATOM 781 C CA . LEU A 1 100 ? 1.420 3.058 -6.592 1.00 95.50 100 LEU A CA 1
ATOM 782 C C . LEU A 1 100 ? 2.187 3.939 -5.601 1.00 95.50 100 LEU A C 1
ATOM 784 O O . LEU A 1 100 ? 1.855 3.959 -4.422 1.00 95.50 100 LEU A O 1
ATOM 788 N N . LYS A 1 101 ? 3.179 4.694 -6.084 1.00 93.50 101 LYS A N 1
ATOM 789 C CA . LYS A 1 101 ? 3.934 5.644 -5.267 1.00 93.50 101 LYS A CA 1
ATOM 790 C C . LYS A 1 101 ? 3.027 6.706 -4.642 1.00 93.50 101 LYS A C 1
ATOM 792 O O . LYS A 1 101 ? 3.169 6.973 -3.457 1.00 93.50 101 LYS A O 1
ATOM 797 N N . ASP A 1 102 ? 2.101 7.262 -5.417 1.00 91.56 102 ASP A N 1
ATOM 798 C CA . ASP A 1 102 ? 1.210 8.333 -4.956 1.00 91.56 102 ASP A CA 1
ATOM 799 C C . ASP A 1 102 ? 0.218 7.858 -3.877 1.00 91.56 102 ASP A C 1
ATOM 801 O O . ASP A 1 102 ? -0.180 8.635 -3.012 1.00 91.56 102 ASP A O 1
ATOM 805 N N . ILE A 1 103 ? -0.183 6.581 -3.911 1.00 92.19 103 ILE A N 1
ATOM 806 C CA . ILE A 1 103 ? -1.131 5.997 -2.945 1.00 92.19 103 ILE A CA 1
ATOM 807 C C . ILE A 1 103 ? -0.444 5.609 -1.631 1.00 92.19 103 ILE A C 1
ATOM 809 O O . ILE A 1 103 ? -1.093 5.608 -0.587 1.00 92.19 103 ILE A O 1
ATOM 813 N N . VAL A 1 104 ? 0.843 5.255 -1.664 1.00 91.62 104 VAL A N 1
ATOM 814 C CA . VAL A 1 104 ? 1.581 4.773 -0.490 1.00 91.62 104 VAL A CA 1
ATOM 815 C C . VAL A 1 104 ? 2.184 5.969 0.268 1.00 91.62 104 VAL A C 1
ATOM 817 O O . VAL A 1 104 ? 3.213 6.502 -0.154 1.00 91.62 104 VAL A O 1
ATOM 820 N N . PRO A 1 105 ? 1.628 6.376 1.429 1.00 85.69 105 PRO A N 1
ATOM 821 C CA . PRO A 1 105 ? 1.988 7.642 2.082 1.00 85.69 105 PRO A CA 1
ATOM 822 C C . PRO A 1 105 ? 3.410 7.678 2.655 1.00 85.69 105 PRO A C 1
ATOM 824 O O . PRO A 1 105 ? 3.915 8.731 3.026 1.00 85.69 105 PRO A O 1
ATOM 827 N N . THR A 1 106 ? 4.059 6.521 2.778 1.00 82.69 106 THR A N 1
ATOM 828 C CA . THR A 1 106 ? 5.409 6.393 3.338 1.00 82.69 106 THR A CA 1
ATOM 829 C C . THR A 1 106 ? 6.505 6.724 2.320 1.00 82.69 106 THR A C 1
ATOM 831 O O . THR A 1 106 ? 7.668 6.878 2.699 1.00 82.69 106 THR A O 1
ATOM 834 N N . ILE A 1 107 ? 6.163 6.882 1.035 1.00 85.69 107 ILE A N 1
ATOM 835 C CA . ILE A 1 107 ? 7.124 7.150 -0.038 1.00 85.69 107 ILE A CA 1
ATOM 836 C C . ILE A 1 107 ? 7.220 8.661 -0.302 1.00 85.69 107 ILE A C 1
ATOM 838 O O . ILE A 1 107 ? 6.738 9.179 -1.302 1.00 85.69 107 ILE A O 1
ATOM 842 N N . ASN A 1 108 ? 7.919 9.377 0.580 1.00 72.88 108 ASN A N 1
ATOM 843 C CA . ASN A 1 108 ? 8.083 10.840 0.492 1.00 72.88 108 ASN A CA 1
ATOM 844 C C . ASN A 1 108 ? 9.213 11.304 -0.446 1.00 72.88 108 ASN A C 1
ATOM 846 O O . ASN A 1 108 ? 9.491 12.496 -0.548 1.00 72.88 108 ASN A O 1
ATOM 850 N N . GLN A 1 109 ? 9.923 10.383 -1.102 1.00 73.38 109 GLN A N 1
ATOM 851 C CA . GLN A 1 109 ? 11.085 10.726 -1.923 1.00 73.38 109 GLN A CA 1
ATOM 852 C C . GLN A 1 109 ? 10.718 10.813 -3.403 1.00 73.38 109 GLN A C 1
ATOM 854 O O . GLN A 1 109 ? 10.277 9.831 -4.005 1.00 73.38 109 GLN A O 1
ATOM 859 N N . ASP A 1 110 ? 11.014 11.948 -4.040 1.00 69.38 110 ASP A N 1
ATOM 860 C CA . ASP A 1 110 ? 10.863 12.141 -5.491 1.00 69.38 110 ASP A CA 1
ATOM 861 C C . ASP A 1 110 ? 11.571 11.053 -6.316 1.00 69.38 110 ASP A C 1
ATOM 863 O O . ASP A 1 110 ? 11.084 10.670 -7.380 1.00 69.38 110 ASP A O 1
ATOM 867 N N . LYS A 1 111 ? 12.650 10.466 -5.779 1.00 80.12 111 LYS A N 1
ATOM 868 C CA . LYS A 1 111 ? 13.506 9.468 -6.442 1.00 80.12 111 LYS A CA 1
ATOM 869 C C . LYS A 1 111 ? 13.449 8.058 -5.828 1.00 80.12 111 LYS A C 1
ATOM 871 O O . LYS A 1 111 ? 14.449 7.347 -5.864 1.00 80.12 111 LYS A O 1
ATOM 876 N N . ALA A 1 112 ? 12.313 7.633 -5.274 1.00 88.75 112 ALA A N 1
ATOM 877 C CA . ALA A 1 112 ? 12.167 6.255 -4.798 1.00 88.75 112 ALA A CA 1
ATOM 878 C C . ALA A 1 112 ? 12.371 5.237 -5.941 1.00 88.75 112 ALA A C 1
ATOM 880 O O . ALA A 1 112 ? 11.735 5.323 -6.995 1.00 88.75 112 ALA A O 1
ATOM 881 N N . SER A 1 113 ? 13.267 4.267 -5.742 1.00 93.62 113 SER A N 1
ATOM 882 C CA . SER A 1 113 ? 13.498 3.185 -6.707 1.00 93.62 113 SER A CA 1
ATOM 883 C C . SER A 1 113 ? 12.305 2.223 -6.771 1.00 93.62 113 SER A C 1
ATOM 885 O O . SER A 1 113 ? 11.524 2.120 -5.827 1.00 93.62 113 SER A O 1
ATOM 887 N N . ARG A 1 114 ? 12.181 1.449 -7.861 1.00 94.31 114 ARG A N 1
ATOM 888 C CA . ARG A 1 114 ? 11.113 0.435 -7.999 1.00 94.31 114 ARG A CA 1
ATOM 889 C C . ARG A 1 114 ? 11.098 -0.557 -6.834 1.00 94.31 114 ARG A C 1
ATOM 891 O O . ARG A 1 114 ? 10.029 -0.859 -6.324 1.00 94.31 114 ARG A O 1
ATOM 898 N N . ALA A 1 115 ? 12.269 -1.016 -6.392 1.00 95.31 115 ALA A N 1
ATOM 899 C CA . ALA A 1 115 ? 12.382 -1.931 -5.258 1.00 95.31 115 ALA A CA 1
ATOM 900 C C . ALA A 1 115 ? 11.899 -1.286 -3.949 1.00 95.31 115 ALA A C 1
ATOM 902 O O . ALA A 1 115 ? 11.156 -1.909 -3.198 1.00 95.31 115 ALA A O 1
ATOM 903 N N . GLN A 1 116 ? 12.256 -0.020 -3.702 1.00 94.81 116 GLN A N 1
ATOM 904 C CA . GLN A 1 116 ? 11.758 0.718 -2.538 1.00 94.81 116 GLN A CA 1
ATOM 905 C C . GLN A 1 116 ? 10.244 0.925 -2.596 1.00 94.81 116 GLN A C 1
ATOM 907 O O . GLN A 1 116 ? 9.590 0.767 -1.572 1.00 94.81 116 GLN A O 1
ATOM 912 N N . ILE A 1 117 ? 9.681 1.228 -3.772 1.00 95.50 117 ILE A N 1
ATOM 913 C CA . ILE A 1 117 ? 8.228 1.367 -3.934 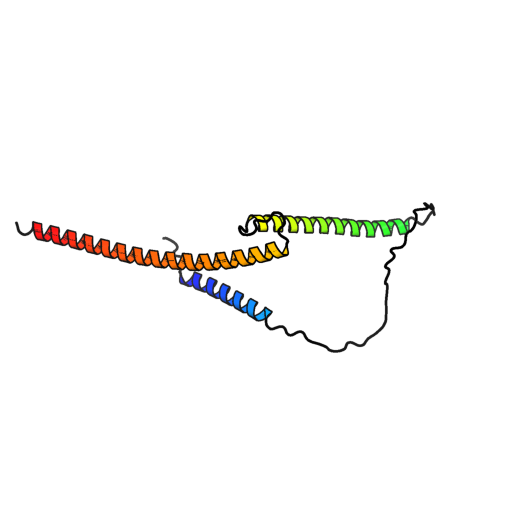1.00 95.50 117 ILE A CA 1
ATOM 914 C C . ILE A 1 117 ? 7.521 0.060 -3.562 1.00 95.50 117 ILE A C 1
ATOM 916 O O . ILE A 1 117 ? 6.566 0.091 -2.795 1.00 95.50 117 ILE A O 1
ATOM 920 N N . LEU A 1 118 ? 8.014 -1.085 -4.044 1.00 96.81 118 LEU A N 1
ATOM 921 C CA . LEU A 1 118 ? 7.441 -2.390 -3.697 1.00 96.81 118 LEU A CA 1
ATOM 922 C C . LEU A 1 118 ? 7.571 -2.696 -2.201 1.00 96.81 118 LEU A C 1
ATOM 924 O O . LEU A 1 118 ? 6.602 -3.136 -1.589 1.00 96.81 118 LEU A O 1
ATOM 928 N N . LYS A 1 119 ? 8.738 -2.422 -1.604 1.00 95.12 119 LYS A N 1
ATOM 929 C CA . LYS A 1 119 ? 8.974 -2.638 -0.172 1.00 95.12 119 LYS A CA 1
ATOM 930 C C . LYS A 1 119 ? 8.024 -1.802 0.687 1.00 95.12 119 LYS A C 1
ATOM 932 O O . LYS A 1 119 ? 7.300 -2.347 1.507 1.00 95.12 119 LYS A O 1
ATOM 937 N N . HIS A 1 120 ? 7.972 -0.493 0.452 1.00 94.94 120 HIS A N 1
ATOM 938 C CA . HIS A 1 120 ? 7.095 0.398 1.208 1.00 94.94 120 HIS A CA 1
ATOM 939 C C . HIS A 1 120 ? 5.612 0.100 0.984 1.00 94.94 120 HIS A C 1
ATOM 941 O O . HIS A 1 120 ? 4.827 0.255 1.915 1.00 94.94 120 HIS A O 1
ATOM 947 N N . ALA A 1 121 ? 5.219 -0.347 -0.213 1.00 96.25 121 ALA A N 1
ATOM 948 C CA . ALA A 1 121 ? 3.856 -0.798 -0.468 1.00 96.25 121 ALA A CA 1
ATOM 949 C C . ALA A 1 121 ? 3.506 -2.041 0.364 1.00 96.25 121 ALA A C 1
ATOM 951 O O . ALA A 1 121 ? 2.442 -2.074 0.977 1.00 96.25 121 ALA A O 1
ATOM 952 N N . ALA A 1 122 ? 4.403 -3.030 0.433 1.00 95.81 122 ALA A N 1
ATOM 953 C CA . ALA A 1 122 ? 4.209 -4.218 1.263 1.00 95.81 122 ALA A CA 1
ATOM 954 C C . ALA A 1 122 ? 4.097 -3.853 2.755 1.00 95.81 122 ALA A C 1
ATOM 956 O O . ALA A 1 122 ? 3.128 -4.243 3.409 1.00 95.81 122 ALA A O 1
ATOM 957 N N . ASP A 1 123 ? 5.015 -3.020 3.256 1.00 94.75 123 ASP A N 1
ATOM 958 C CA . ASP A 1 123 ? 4.996 -2.533 4.642 1.00 94.75 123 ASP A CA 1
ATOM 959 C C . ASP A 1 123 ? 3.696 -1.755 4.944 1.00 94.75 123 ASP A C 1
ATOM 961 O O . ASP A 1 123 ? 3.073 -1.911 5.999 1.00 94.75 123 ASP A O 1
ATOM 965 N N . PHE A 1 124 ? 3.238 -0.924 4.003 1.00 96.31 124 PHE A N 1
ATOM 966 C CA . PHE A 1 124 ? 2.006 -0.150 4.148 1.00 96.31 124 PHE A CA 1
ATOM 967 C C . PHE A 1 124 ? 0.755 -1.036 4.183 1.00 96.31 124 PHE A C 1
ATOM 969 O O . PHE A 1 124 ? -0.149 -0.791 4.984 1.00 96.31 124 PHE A O 1
ATOM 976 N N . ILE A 1 125 ? 0.704 -2.087 3.360 1.00 95.88 125 ILE A N 1
ATOM 977 C CA . ILE A 1 125 ? -0.390 -3.064 3.385 1.00 95.88 125 ILE A CA 1
ATOM 978 C C . ILE A 1 125 ? -0.410 -3.776 4.739 1.00 95.88 125 ILE A C 1
ATOM 980 O O . ILE A 1 125 ? -1.449 -3.794 5.395 1.00 95.88 125 ILE A O 1
ATOM 984 N N . GLN A 1 126 ? 0.732 -4.289 5.203 1.00 95.44 126 GLN A N 1
ATOM 985 C CA . GLN A 1 126 ? 0.824 -5.000 6.480 1.00 95.44 126 GLN A CA 1
ATOM 986 C C . GLN A 1 126 ? 0.378 -4.127 7.661 1.00 95.44 126 GLN A C 1
ATOM 988 O O . GLN A 1 126 ? -0.451 -4.543 8.472 1.00 95.44 126 GLN A O 1
ATOM 993 N N . THR A 1 127 ? 0.883 -2.896 7.737 1.00 94.94 127 THR A N 1
ATOM 994 C CA . THR A 1 127 ? 0.524 -1.955 8.810 1.00 94.94 127 THR A CA 1
ATOM 995 C C . THR A 1 127 ? -0.946 -1.540 8.743 1.00 94.94 127 THR A C 1
ATOM 997 O O . THR A 1 127 ? -1.612 -1.445 9.775 1.00 94.94 127 THR A O 1
ATOM 1000 N N . THR A 1 128 ? -1.496 -1.347 7.540 1.00 95.81 128 THR A N 1
ATOM 1001 C CA . THR A 1 128 ? -2.919 -1.030 7.352 1.00 95.81 128 THR A CA 1
ATOM 1002 C C . THR A 1 128 ? -3.815 -2.190 7.775 1.00 95.81 128 THR A C 1
ATOM 1004 O O . THR A 1 128 ? -4.824 -1.954 8.438 1.00 95.81 128 THR A O 1
ATOM 1007 N N . LEU A 1 129 ? -3.443 -3.433 7.458 1.00 95.12 129 LEU A N 1
ATOM 1008 C CA . LEU A 1 129 ? -4.177 -4.622 7.893 1.00 95.12 129 LEU A CA 1
ATOM 1009 C C . LEU A 1 129 ? -4.179 -4.752 9.421 1.00 95.12 129 LEU A C 1
ATOM 1011 O O . LEU A 1 129 ? -5.248 -4.888 10.011 1.00 95.12 129 LEU A O 1
ATOM 1015 N N . GLN A 1 130 ? -3.019 -4.615 10.071 1.00 94.75 130 GLN A N 1
ATOM 1016 C CA . GLN A 1 130 ? -2.922 -4.648 11.537 1.00 94.75 130 GLN A CA 1
ATOM 1017 C C . GLN A 1 130 ? -3.774 -3.555 12.190 1.00 94.75 130 GLN A C 1
ATOM 1019 O O . GLN A 1 130 ? -4.548 -3.828 13.105 1.00 94.75 130 GLN A O 1
ATOM 1024 N N . ARG A 1 131 ? -3.703 -2.322 11.673 1.00 96.44 131 ARG A N 1
ATOM 1025 C CA . ARG A 1 131 ? -4.527 -1.209 12.158 1.00 96.44 131 ARG A CA 1
ATOM 1026 C C . ARG A 1 131 ? -6.021 -1.486 11.990 1.00 96.44 131 ARG A C 1
ATOM 1028 O O . ARG A 1 131 ? -6.795 -1.156 12.881 1.00 96.44 131 ARG A O 1
ATOM 1035 N N . ASN A 1 132 ? -6.440 -2.090 10.878 1.00 95.81 132 ASN A N 1
ATOM 1036 C CA . ASN A 1 132 ? -7.841 -2.450 10.662 1.00 95.81 132 ASN A CA 1
ATOM 1037 C C . ASN A 1 132 ? -8.329 -3.487 11.684 1.00 95.81 132 ASN A C 1
ATOM 1039 O O . ASN A 1 132 ? -9.446 -3.347 12.176 1.00 95.81 132 ASN A O 1
ATOM 1043 N N . VAL A 1 133 ? -7.501 -4.478 12.035 1.00 94.50 133 VAL A N 1
ATOM 1044 C CA . VAL A 1 133 ? -7.817 -5.460 13.087 1.00 94.50 133 VAL A CA 1
ATOM 1045 C C . VAL A 1 133 ? -7.998 -4.767 14.436 1.00 94.50 133 VAL A C 1
ATOM 1047 O O . VAL A 1 133 ? -9.043 -4.924 15.064 1.00 94.50 133 VAL A O 1
ATOM 1050 N N . THR A 1 134 ? -7.041 -3.933 14.851 1.00 94.25 134 THR A N 1
ATOM 1051 C CA . THR A 1 134 ? -7.136 -3.193 16.120 1.00 94.25 134 THR A CA 1
ATOM 1052 C C . THR A 1 134 ? -8.352 -2.268 16.152 1.00 94.25 134 THR A C 1
ATOM 1054 O O . THR A 1 134 ? -9.079 -2.234 17.140 1.00 94.25 134 THR A O 1
ATOM 1057 N N . ASN A 1 135 ? -8.622 -1.555 15.056 1.00 94.94 135 ASN A N 1
ATOM 1058 C CA . ASN A 1 135 ? -9.789 -0.682 14.956 1.00 94.94 135 ASN A CA 1
ATOM 1059 C C . ASN A 1 135 ? -11.100 -1.466 15.058 1.00 94.94 135 ASN A C 1
ATOM 1061 O O . ASN A 1 135 ? -12.032 -0.998 15.702 1.00 94.94 135 ASN A O 1
ATOM 1065 N N . ARG A 1 136 ? -11.187 -2.649 14.437 1.00 93.75 136 ARG A N 1
ATOM 1066 C CA . ARG A 1 136 ? -12.366 -3.519 14.554 1.00 93.75 136 ARG A CA 1
ATOM 1067 C C . ARG A 1 136 ? -12.570 -3.993 15.989 1.00 93.75 136 ARG A C 1
ATOM 1069 O O . ARG A 1 136 ? -13.687 -3.905 16.482 1.00 93.75 136 ARG A O 1
ATOM 1076 N N . ALA A 1 137 ? -11.506 -4.429 16.662 1.00 92.62 137 ALA A N 1
ATOM 1077 C CA . ALA A 1 137 ? -11.579 -4.830 18.065 1.00 92.62 137 ALA A CA 1
ATOM 1078 C C . ALA A 1 137 ? -12.071 -3.680 18.961 1.00 92.62 137 ALA A C 1
ATOM 1080 O O . ALA A 1 137 ? -12.938 -3.883 19.808 1.00 92.62 137 ALA A O 1
ATOM 1081 N N . GLU A 1 138 ? -11.587 -2.459 18.725 1.00 93.88 138 GLU A N 1
ATOM 1082 C CA . GLU A 1 138 ? -12.028 -1.285 19.481 1.00 93.88 138 GLU A CA 1
ATOM 1083 C C . GLU A 1 138 ? -13.484 -0.905 19.182 1.00 93.88 138 GLU A C 1
ATOM 1085 O O . GLU A 1 138 ? -14.229 -0.561 20.097 1.00 93.88 138 GLU A O 1
ATOM 1090 N N . ILE A 1 139 ? -13.930 -1.022 17.925 1.00 96.19 139 ILE A N 1
ATOM 1091 C CA . ILE A 1 139 ? -15.341 -0.826 17.564 1.00 96.19 139 ILE A CA 1
ATOM 1092 C C . ILE A 1 139 ? -16.231 -1.814 18.325 1.00 96.19 139 ILE A C 1
ATOM 1094 O O . ILE A 1 139 ? -17.237 -1.391 18.891 1.00 96.19 139 ILE A O 1
ATOM 1098 N N . LEU A 1 140 ? -15.860 -3.097 18.377 1.00 95.31 140 LEU A N 1
ATOM 1099 C CA . LEU A 1 140 ? -16.623 -4.117 19.103 1.00 95.31 140 LEU A CA 1
ATOM 1100 C C . LEU A 1 140 ? -16.666 -3.826 20.608 1.00 95.31 140 LEU A C 1
ATOM 1102 O O . LEU A 1 140 ? -17.742 -3.840 21.204 1.00 95.31 140 LEU A O 1
ATOM 1106 N N . ARG A 1 141 ? -15.522 -3.471 21.205 1.00 95.81 141 ARG A N 1
ATOM 1107 C CA . ARG A 1 141 ? -15.438 -3.085 22.621 1.00 95.81 141 ARG A CA 1
ATOM 1108 C C . ARG A 1 141 ? -16.356 -1.901 22.938 1.00 95.81 141 ARG A C 1
ATOM 1110 O O . ARG A 1 141 ? -17.098 -1.934 23.915 1.00 95.81 141 ARG A O 1
ATOM 1117 N N . LEU A 1 142 ? -16.328 -0.861 22.102 1.00 95.00 142 LEU A N 1
ATOM 1118 C CA . LEU A 1 142 ? -17.171 0.326 22.268 1.00 95.00 142 LEU A CA 1
ATOM 1119 C C . LEU A 1 142 ? -18.658 0.021 22.052 1.00 95.00 142 LEU A C 1
ATOM 1121 O O . LEU A 1 142 ? -19.509 0.638 22.689 1.00 95.00 142 LEU A O 1
ATOM 1125 N N . GLN A 1 143 ? -18.998 -0.909 21.161 1.00 94.69 143 GLN A N 1
ATOM 1126 C CA . GLN A 1 143 ? -20.378 -1.355 20.970 1.00 94.69 143 GLN A CA 1
ATOM 1127 C C . GLN A 1 143 ? -20.909 -2.097 22.200 1.00 94.69 143 GLN A C 1
ATOM 1129 O O . GLN A 1 143 ? -22.032 -1.825 22.621 1.00 94.69 143 GLN A O 1
ATOM 1134 N N . GLU A 1 144 ? -20.102 -2.970 22.805 1.00 95.19 144 GLU A N 1
ATOM 1135 C CA . GLU A 1 144 ? -20.460 -3.659 24.047 1.00 95.19 144 GLU A CA 1
ATOM 1136 C C . GLU A 1 144 ? -20.634 -2.669 25.208 1.00 95.19 144 GLU A C 1
ATOM 1138 O O . GLU A 1 144 ? -21.648 -2.697 25.906 1.00 95.19 144 GLU A O 1
ATOM 1143 N N . GLU A 1 145 ? -19.693 -1.735 25.366 1.00 94.62 145 GLU A N 1
ATOM 1144 C CA . GLU A 1 145 ? -19.771 -0.676 26.377 1.00 94.62 145 GLU A CA 1
ATOM 1145 C C . GLU A 1 145 ? -21.042 0.173 26.202 1.00 94.62 145 GLU A C 1
ATOM 1147 O O . GLU A 1 145 ? -21.779 0.415 27.161 1.00 94.62 145 GLU A O 1
ATOM 1152 N N . ASN A 1 146 ? -21.362 0.564 24.966 1.00 91.62 146 ASN A N 1
ATOM 1153 C CA . ASN A 1 146 ? -22.592 1.293 24.666 1.00 91.62 146 ASN A CA 1
ATOM 1154 C C . ASN A 1 146 ? -23.848 0.475 24.993 1.00 91.62 146 ASN A C 1
ATOM 1156 O O . ASN A 1 146 ? -24.796 1.030 25.547 1.00 91.62 146 ASN A O 1
ATOM 1160 N N . ALA A 1 147 ? -23.866 -0.827 24.697 1.00 93.44 147 ALA A N 1
ATOM 1161 C CA . ALA A 1 147 ? -24.996 -1.693 25.026 1.00 93.44 147 ALA A CA 1
ATOM 1162 C C . ALA A 1 147 ? -25.227 -1.772 26.546 1.00 93.44 147 ALA A C 1
ATOM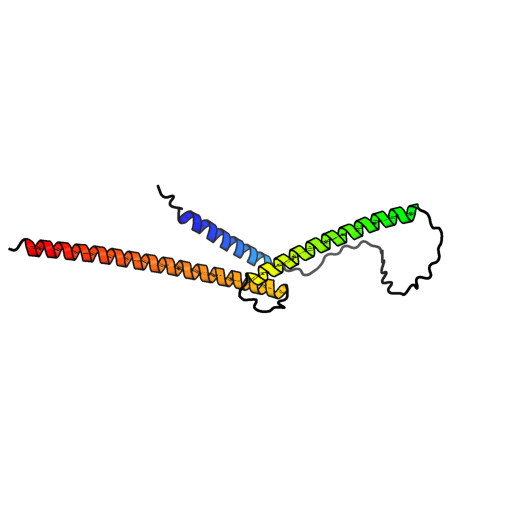 1164 O O . ALA A 1 147 ? -26.357 -1.602 27.008 1.00 93.44 147 ALA A O 1
ATOM 1165 N N . GLN A 1 148 ? -24.158 -1.935 27.332 1.00 91.88 148 GLN A N 1
ATOM 1166 C CA . GLN A 1 148 ? -24.228 -1.962 28.798 1.00 91.88 148 GLN A CA 1
ATOM 1167 C C . GLN A 1 148 ? -24.708 -0.625 29.385 1.00 91.88 148 GLN A C 1
ATOM 1169 O O . GLN A 1 148 ? -25.486 -0.588 30.349 1.00 91.88 148 GLN A O 1
ATOM 1174 N N . LEU A 1 149 ? -24.261 0.492 28.804 1.00 89.56 149 LEU A N 1
ATOM 1175 C CA . LEU A 1 149 ? -24.691 1.826 29.213 1.00 89.56 149 LEU A CA 1
ATOM 1176 C C . LEU A 1 149 ? -26.165 2.076 28.889 1.00 89.56 149 LEU A C 1
ATOM 1178 O O . LEU A 1 149 ? -26.879 2.609 29.738 1.00 89.56 149 LEU A O 1
ATOM 1182 N N . GLU A 1 150 ? -26.641 1.692 27.705 1.00 89.88 150 GLU A N 1
ATOM 1183 C CA . GLU A 1 150 ? -28.058 1.823 27.348 1.00 89.88 150 GLU A CA 1
ATOM 1184 C C . GLU A 1 150 ? -28.954 0.949 28.231 1.00 89.88 150 GLU A C 1
ATOM 1186 O O . GLU A 1 150 ? -29.990 1.419 28.707 1.00 89.88 150 GLU A O 1
ATOM 1191 N N . GLU A 1 151 ? -28.520 -0.267 28.563 1.00 88.81 151 GLU A N 1
ATOM 1192 C CA . GLU A 1 151 ? -29.234 -1.117 29.515 1.00 88.81 151 GLU A CA 1
ATOM 1193 C C . GLU A 1 151 ? -29.329 -0.452 30.900 1.00 88.81 151 GLU A C 1
ATOM 1195 O O . GLU A 1 151 ? -30.405 -0.352 31.494 1.00 88.81 151 GLU A O 1
ATOM 1200 N N . SER A 1 152 ? -28.215 0.088 31.399 1.00 84.56 152 SER A N 1
ATOM 1201 C CA . SER A 1 152 ? -28.163 0.782 32.691 1.00 84.56 152 SER A CA 1
ATOM 1202 C C . SER A 1 152 ? -28.999 2.069 32.710 1.00 84.56 152 SER A C 1
ATOM 1204 O O . SER A 1 152 ? -29.603 2.408 33.734 1.00 84.56 152 SER A O 1
ATOM 1206 N N . LYS A 1 153 ? -29.066 2.797 31.588 1.00 83.31 153 LYS A N 1
ATOM 1207 C CA . LYS A 1 153 ? -29.949 3.962 31.420 1.00 83.31 153 LYS A CA 1
ATOM 1208 C C . LYS A 1 153 ? -31.422 3.557 31.424 1.00 83.31 153 LYS A C 1
ATOM 1210 O O . LYS A 1 153 ? -32.219 4.267 32.033 1.00 83.31 153 LYS A O 1
ATOM 1215 N N . GLY A 1 154 ? -31.776 2.441 30.783 1.00 80.38 154 GLY A N 1
ATOM 1216 C CA . GLY A 1 154 ? -33.125 1.869 30.822 1.00 80.38 154 GLY A CA 1
ATOM 1217 C C . GLY A 1 154 ? -33.558 1.556 32.254 1.00 80.38 154 GLY A C 1
ATOM 1218 O O . GLY A 1 154 ? -34.511 2.151 32.750 1.00 80.38 154 GLY A O 1
ATOM 1219 N N . ARG A 1 155 ? -32.759 0.757 32.975 1.00 75.06 155 ARG A N 1
ATOM 1220 C CA . ARG A 1 155 ? -33.039 0.393 34.377 1.00 75.06 155 ARG A CA 1
ATOM 1221 C C . ARG A 1 155 ? -33.204 1.612 35.293 1.00 75.06 155 ARG A C 1
ATOM 1223 O O . ARG A 1 155 ? -34.079 1.624 36.155 1.00 75.06 155 ARG A O 1
ATOM 1230 N N . ASN A 1 156 ? -32.376 2.647 35.125 1.00 73.81 156 ASN A N 1
ATOM 1231 C CA . ASN A 1 156 ? -32.506 3.879 35.912 1.00 73.81 156 ASN A CA 1
ATOM 1232 C C . ASN A 1 156 ? -33.797 4.650 35.596 1.00 73.81 156 ASN A C 1
ATOM 1234 O O . ASN A 1 156 ? -34.410 5.190 36.515 1.00 73.81 156 ASN A O 1
ATOM 1238 N N . LYS A 1 157 ? -34.235 4.702 34.332 1.00 74.94 157 LYS A N 1
ATOM 1239 C CA . LYS A 1 157 ? -35.524 5.316 33.965 1.00 74.94 157 LYS A CA 1
ATOM 1240 C C . LYS A 1 157 ? -36.702 4.563 34.582 1.00 74.94 157 LYS A C 1
ATOM 1242 O O . LYS A 1 157 ? -37.607 5.199 35.124 1.00 74.94 157 LYS A O 1
ATOM 1247 N N . ASP A 1 158 ? -36.657 3.236 34.563 1.00 72.25 158 ASP A N 1
ATOM 1248 C CA . ASP A 1 158 ? -37.702 2.399 35.157 1.00 72.25 158 ASP A CA 1
ATOM 1249 C C . ASP A 1 158 ? -37.762 2.604 36.680 1.00 72.25 158 ASP A C 1
ATOM 1251 O O . ASP A 1 158 ? -38.831 2.832 37.242 1.00 72.25 158 ASP A O 1
ATOM 1255 N N . ALA A 1 159 ? -36.605 2.649 37.351 1.00 68.44 159 ALA A N 1
ATOM 1256 C CA . ALA A 1 159 ? -36.522 2.906 38.789 1.00 68.44 159 ALA A CA 1
ATOM 1257 C C . ALA A 1 159 ? -37.024 4.306 39.197 1.00 68.44 159 ALA A C 1
ATOM 1259 O O . ALA A 1 159 ? -37.599 4.464 40.277 1.00 68.44 159 ALA A O 1
ATOM 1260 N N . ILE A 1 160 ? -36.822 5.326 38.354 1.00 69.62 160 ILE A N 1
ATOM 1261 C CA . ILE A 1 160 ? -37.362 6.677 38.578 1.00 69.62 160 ILE A CA 1
ATOM 1262 C C . ILE A 1 160 ? -38.890 6.679 38.431 1.00 69.62 160 ILE A C 1
ATOM 1264 O O . ILE A 1 160 ? -39.574 7.263 39.270 1.00 69.62 160 ILE A O 1
ATOM 1268 N N . THR A 1 161 ? -39.423 5.994 37.417 1.00 67.38 161 THR A N 1
ATOM 1269 C CA . THR A 1 161 ? -40.873 5.906 37.169 1.00 67.38 161 THR A CA 1
ATOM 1270 C C . THR A 1 161 ? -41.585 5.226 38.341 1.00 67.38 161 THR A C 1
ATOM 1272 O O . THR A 1 161 ? -42.517 5.796 38.908 1.00 67.38 161 THR A O 1
ATOM 1275 N N . VAL A 1 162 ? -41.064 4.084 38.806 1.00 66.94 162 VAL A N 1
ATOM 1276 C CA . VAL A 1 162 ? -41.628 3.343 39.949 1.00 66.94 162 VAL A CA 1
ATOM 1277 C C . VAL A 1 162 ? -41.601 4.167 41.244 1.00 66.94 162 VAL A C 1
ATOM 1279 O O . VAL A 1 162 ? -42.560 4.132 42.011 1.00 66.94 162 VAL A O 1
ATOM 1282 N N . LYS A 1 163 ? -40.544 4.957 41.492 1.00 61.28 163 LYS A N 1
ATOM 1283 C CA . LYS A 1 163 ? -40.507 5.874 42.648 1.00 61.28 163 LYS A CA 1
ATOM 1284 C C . LYS A 1 163 ? -41.555 6.985 42.551 1.00 61.28 163 LYS A C 1
ATOM 1286 O O . LYS A 1 163 ? -42.214 7.273 43.541 1.00 61.28 163 LYS A O 1
ATOM 1291 N N . SER A 1 164 ? -41.749 7.573 41.369 1.00 60.19 164 SER A N 1
ATOM 1292 C CA . SER A 1 164 ? -42.748 8.635 41.183 1.00 60.19 164 SER A CA 1
ATOM 1293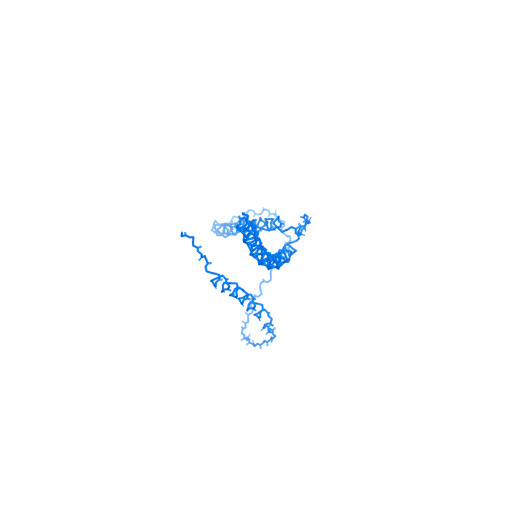 C C . SER A 1 164 ? -44.202 8.152 41.316 1.00 60.19 164 SER A C 1
ATOM 1295 O O . SER A 1 164 ? -45.061 8.907 41.773 1.00 60.19 164 SER A O 1
ATOM 1297 N N . GLU A 1 165 ? -44.480 6.892 40.971 1.00 61.03 165 GLU A N 1
ATOM 1298 C CA . GLU A 1 165 ? -45.795 6.261 41.162 1.00 61.03 165 GLU A CA 1
ATOM 1299 C C . GLU A 1 165 ? -46.044 5.860 42.625 1.00 61.03 165 GLU A C 1
ATOM 1301 O O . GLU A 1 165 ? -47.165 5.982 43.117 1.00 61.03 165 GLU A O 1
ATOM 1306 N N . ALA A 1 166 ? -45.004 5.440 43.353 1.00 60.69 166 ALA A N 1
ATOM 1307 C CA . ALA A 1 166 ? -45.109 5.159 44.785 1.00 60.69 166 ALA A CA 1
ATOM 1308 C C . ALA A 1 166 ? -45.394 6.434 45.604 1.00 60.69 166 ALA A C 1
ATOM 1310 O O . ALA A 1 166 ? -46.279 6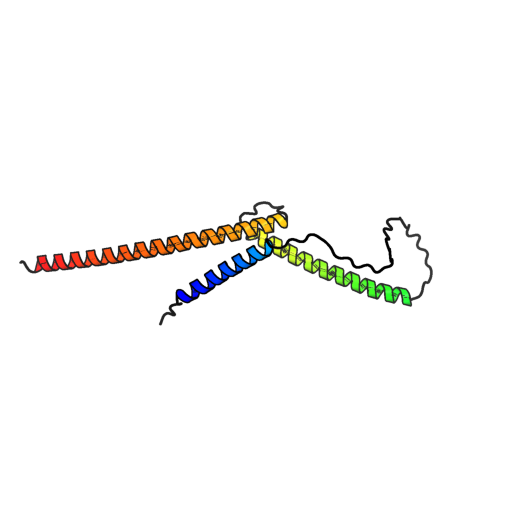.425 46.455 1.00 60.69 166 ALA A O 1
ATOM 1311 N N . ASP A 1 167 ? -44.724 7.547 45.287 1.00 58.88 167 ASP A N 1
ATOM 1312 C CA . ASP A 1 167 ? -44.881 8.822 46.004 1.00 58.88 167 ASP A CA 1
ATOM 1313 C C . ASP A 1 167 ? -46.227 9.530 45.719 1.00 58.88 167 ASP A C 1
ATOM 1315 O O . ASP A 1 167 ? -46.640 10.420 46.465 1.00 58.88 167 ASP A O 1
ATOM 1319 N N . THR A 1 168 ? -46.932 9.162 44.641 1.00 59.41 168 THR A N 1
ATOM 1320 C CA . THR A 1 168 ? -48.244 9.739 44.283 1.00 59.41 168 THR A CA 1
ATOM 1321 C C . THR A 1 168 ? -49.432 8.980 44.870 1.00 59.41 168 THR A C 1
ATOM 1323 O O . THR A 1 168 ? -50.513 9.554 44.960 1.00 59.41 168 THR A O 1
ATOM 1326 N N . ASN A 1 169 ? -49.241 7.735 45.313 1.00 55.34 169 ASN A N 1
ATOM 1327 C CA . ASN A 1 169 ? -50.306 6.889 45.860 1.00 55.34 169 ASN A CA 1
ATOM 1328 C C . ASN A 1 169 ? -50.373 6.907 47.404 1.00 55.34 169 ASN A C 1
ATOM 1330 O O . ASN A 1 169 ? -51.184 6.199 47.997 1.00 55.34 169 ASN A O 1
ATOM 1334 N N . GLU A 1 170 ? -49.515 7.702 48.056 1.00 54.56 170 GLU A N 1
ATOM 1335 C CA . GLU A 1 170 ? -49.427 7.841 49.520 1.00 54.56 170 GLU A CA 1
ATOM 1336 C C . GLU A 1 170 ? -49.984 9.189 50.046 1.00 54.56 170 GLU A C 1
ATOM 1338 O O . GLU A 1 170 ? -49.755 9.563 51.197 1.00 54.56 170 GLU A O 1
ATOM 1343 N N . LYS A 1 171 ? -50.739 9.929 49.222 1.00 45.28 171 LYS A N 1
ATOM 1344 C CA . LYS A 1 171 ? -51.469 11.155 49.602 1.00 45.28 171 LYS A CA 1
ATOM 1345 C C . LYS A 1 171 ? -52.964 11.018 49.364 1.00 45.28 171 LYS A C 1
ATOM 1347 O O . LYS A 1 171 ? -53.715 11.551 50.212 1.00 45.28 171 LYS A O 1
#

pLDDT: mean 73.18, std 19.18, range [35.53, 98.12]

Mean predicted aligned error: 19.13 Å

Sequence (171 aa):
MADTIDPEMIDTELDEIVQVAAQLASQVESSPHSNGEQAQSSEEDNMDTDSDEDDDDRSNHSNSTNSTRKRLSKTGIKRSHHNVLERKRRNLIKDSFSKLKDIVPTINQDKASRAQILKHAADFIQTTLQRNVTNRAEILRLQEENAQLEESKGRNKDAITVKSEADTNEK